Protein AF-A0A9E1UV11-F1 (afdb_monomer_lite)

Sequence (82 aa):
MVKEVELHVALAEGTGGSPDSPLAVIDIGATSMRMLVAQVAKDGQVHELEALQQSVTLGKDAFTSGTIAHGSVEDCIGGLRN

pLDDT: mean 79.77, std 19.34, range [34.44, 96.62]

Structure (mmCIF, N/CA/C/O backbone):
data_AF-A0A9E1UV11-F1
#
_entry.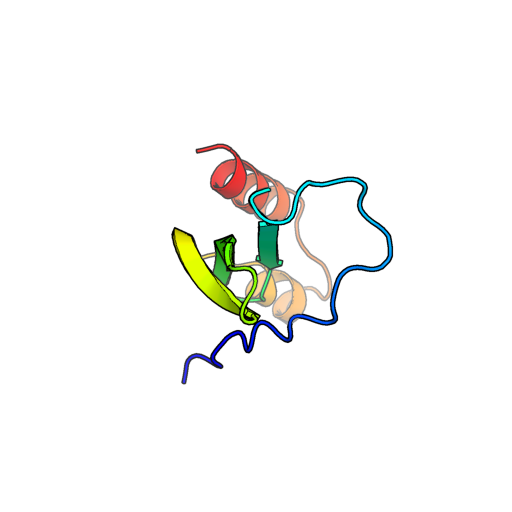id   AF-A0A9E1UV11-F1
#
loop_
_atom_site.group_PDB
_atom_site.id
_atom_site.type_symbol
_atom_site.label_atom_id
_atom_site.label_alt_id
_atom_site.label_comp_id
_atom_site.label_asym_id
_atom_site.label_entity_id
_atom_site.label_seq_id
_atom_site.pdbx_PDB_ins_code
_atom_site.Cartn_x
_atom_site.Cartn_y
_atom_site.Cartn_z
_atom_site.occupancy
_atom_site.B_iso_or_equiv
_atom_site.auth_seq_id
_atom_site.auth_comp_id
_atom_site.auth_asym_id
_atom_site.auth_atom_id
_atom_site.pdbx_PDB_model_num
ATOM 1 N N . MET A 1 1 ? 8.941 -9.319 8.683 1.00 34.44 1 MET A N 1
ATOM 2 C CA . MET A 1 1 ? 9.210 -10.103 7.462 1.00 34.44 1 MET A CA 1
ATOM 3 C C . MET A 1 1 ? 8.449 -9.425 6.335 1.00 34.44 1 MET A C 1
ATOM 5 O O . MET A 1 1 ? 7.250 -9.632 6.207 1.00 34.44 1 MET A O 1
ATOM 9 N N . VAL A 1 2 ? 9.088 -8.467 5.660 1.00 37.75 2 VAL A N 1
ATOM 10 C CA . VAL A 1 2 ? 8.488 -7.791 4.502 1.00 37.75 2 VAL A CA 1
ATOM 11 C C . VAL A 1 2 ? 8.441 -8.817 3.378 1.00 37.75 2 VAL A C 1
ATOM 13 O O . VAL A 1 2 ? 9.483 -9.331 2.992 1.00 37.75 2 VAL A O 1
ATOM 16 N N . LYS A 1 3 ? 7.241 -9.204 2.935 1.00 37.75 3 LYS A N 1
ATOM 17 C CA . LYS A 1 3 ? 7.119 -9.948 1.682 1.00 37.75 3 LYS A CA 1
ATOM 18 C C . LYS A 1 3 ? 7.599 -9.006 0.588 1.00 37.75 3 LYS A C 1
ATOM 20 O O . LYS A 1 3 ? 7.093 -7.888 0.492 1.00 37.75 3 LYS A O 1
ATOM 25 N N . GLU A 1 4 ? 8.616 -9.432 -0.145 1.00 42.44 4 GLU A N 1
ATOM 26 C CA . GLU A 1 4 ? 9.012 -8.782 -1.384 1.00 42.44 4 GLU A CA 1
ATOM 27 C C . GLU A 1 4 ? 7.774 -8.717 -2.279 1.00 42.44 4 GLU A C 1
ATOM 29 O O . GLU A 1 4 ? 7.041 -9.700 -2.424 1.00 42.44 4 GLU A O 1
ATOM 34 N N . VAL A 1 5 ? 7.487 -7.531 -2.809 1.00 46.22 5 VAL A N 1
ATOM 35 C CA . VAL A 1 5 ? 6.532 -7.409 -3.903 1.00 46.22 5 VAL A CA 1
ATOM 36 C C . VAL A 1 5 ? 7.264 -7.981 -5.108 1.00 46.22 5 VAL A C 1
ATOM 38 O O . VAL A 1 5 ? 8.034 -7.280 -5.757 1.00 46.22 5 VAL A O 1
ATOM 41 N N . GLU A 1 6 ? 7.096 -9.277 -5.367 1.00 47.97 6 GLU A N 1
ATOM 42 C CA . GLU A 1 6 ? 7.522 -9.858 -6.636 1.00 47.97 6 GLU A CA 1
ATOM 43 C C . GLU A 1 6 ? 6.645 -9.243 -7.722 1.00 47.97 6 GLU A C 1
ATOM 45 O O . GLU A 1 6 ? 5.510 -9.678 -7.957 1.00 47.97 6 GLU A O 1
ATOM 50 N N . LEU A 1 7 ? 7.165 -8.188 -8.353 1.00 48.47 7 LEU A N 1
ATOM 51 C CA . LEU A 1 7 ? 6.582 -7.598 -9.544 1.00 48.47 7 LEU A CA 1
ATOM 52 C C . LEU A 1 7 ? 6.698 -8.631 -10.668 1.00 48.47 7 LEU A C 1
ATOM 54 O O . LEU A 1 7 ? 7.646 -8.640 -11.449 1.00 48.47 7 LEU A O 1
ATOM 58 N N . HIS A 1 8 ? 5.731 -9.541 -10.724 1.00 48.56 8 HIS A N 1
ATOM 59 C CA . HIS A 1 8 ? 5.560 -10.429 -11.856 1.00 48.56 8 HIS A CA 1
ATOM 60 C C . HIS A 1 8 ? 5.117 -9.565 -13.032 1.00 48.56 8 HIS A C 1
ATOM 62 O O . HIS A 1 8 ? 3.937 -9.244 -13.177 1.00 48.56 8 HIS A O 1
ATOM 68 N N . VAL A 1 9 ? 6.080 -9.161 -13.860 1.00 48.84 9 VAL A N 1
ATOM 69 C CA . VAL A 1 9 ? 5.811 -8.569 -15.169 1.00 48.84 9 VAL A CA 1
ATOM 70 C C . VAL A 1 9 ? 5.204 -9.672 -16.036 1.00 48.84 9 VAL A C 1
ATOM 72 O O . VAL A 1 9 ? 5.884 -10.361 -16.792 1.00 48.84 9 VAL A O 1
ATOM 75 N N . ALA A 1 10 ? 3.894 -9.870 -15.913 1.00 45.03 10 ALA A N 1
ATOM 76 C CA . ALA A 1 10 ? 3.118 -10.361 -17.032 1.00 45.03 10 ALA A CA 1
ATOM 77 C C . ALA A 1 10 ? 3.182 -9.235 -18.062 1.00 45.03 10 ALA A C 1
ATOM 79 O O . ALA A 1 10 ? 2.657 -8.151 -17.808 1.00 45.03 10 ALA A O 1
ATOM 80 N N . LEU A 1 11 ? 3.919 -9.458 -19.155 1.00 49.72 11 LEU A N 1
ATOM 81 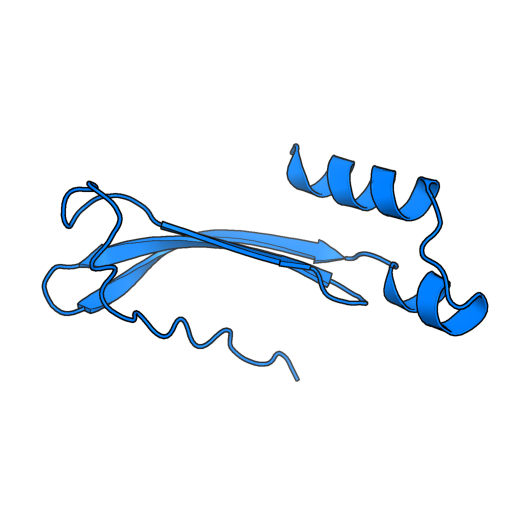C CA . LEU A 1 11 ? 3.983 -8.544 -20.293 1.00 49.72 11 LEU A CA 1
ATOM 82 C C . LEU A 1 11 ? 2.573 -8.013 -20.544 1.00 49.72 11 LEU A C 1
ATOM 84 O O . LEU A 1 11 ? 1.659 -8.789 -20.828 1.00 49.72 11 LEU A O 1
ATOM 88 N N . ALA A 1 12 ? 2.391 -6.711 -20.327 1.00 44.91 12 ALA A N 1
ATOM 89 C CA . ALA A 1 12 ? 1.115 -6.044 -20.475 1.00 44.91 12 ALA A CA 1
ATOM 90 C C . ALA A 1 12 ? 0.752 -6.021 -21.963 1.00 44.91 12 ALA A C 1
ATOM 92 O O . ALA A 1 12 ? 0.922 -5.016 -22.649 1.00 44.91 12 ALA A O 1
ATOM 93 N N . GLU A 1 13 ? 0.239 -7.132 -22.480 1.00 43.50 13 GLU A N 1
ATOM 94 C CA . GLU A 1 13 ? -0.561 -7.128 -23.695 1.00 43.50 13 GLU A CA 1
ATOM 95 C C . GLU A 1 13 ? -1.872 -6.409 -23.352 1.00 43.50 13 GLU A C 1
ATOM 97 O O . GLU A 1 13 ? -2.868 -7.027 -22.981 1.00 43.50 13 GLU A O 1
ATOM 102 N N . GLY A 1 14 ? -1.854 -5.072 -23.360 1.00 45.66 14 GLY A N 1
ATOM 103 C CA . GLY A 1 14 ? -3.063 -4.298 -23.078 1.00 45.66 14 GLY A CA 1
ATOM 104 C C . GLY A 1 14 ? -2.911 -2.824 -22.717 1.00 45.66 14 GLY A C 1
ATOM 105 O O . GLY A 1 14 ? -3.925 -2.131 -22.689 1.00 45.66 14 GLY A O 1
ATOM 106 N N . THR A 1 15 ? -1.711 -2.292 -22.481 1.00 46.38 15 THR A N 1
ATOM 107 C CA . THR A 1 15 ? -1.534 -0.841 -22.305 1.00 46.38 15 THR A CA 1
ATOM 108 C C . THR A 1 15 ? -0.738 -0.302 -23.486 1.00 46.38 15 THR A C 1
ATOM 110 O O . THR A 1 15 ? 0.347 -0.781 -23.786 1.00 46.38 15 THR A O 1
ATOM 113 N N . GLY A 1 16 ? -1.282 0.677 -24.212 1.00 45.75 16 GLY A N 1
ATOM 114 C CA . GLY A 1 16 ? -0.631 1.303 -25.374 1.00 45.75 16 GLY A CA 1
ATOM 115 C C . GLY A 1 16 ? 0.599 2.156 -25.028 1.00 45.75 16 GLY A C 1
ATOM 116 O O . GLY A 1 16 ? 0.816 3.185 -25.663 1.00 45.75 16 GLY A O 1
ATOM 117 N N . GLY A 1 17 ? 1.356 1.784 -23.994 1.00 55.16 17 GLY A N 1
ATOM 118 C CA . GLY A 1 17 ? 2.596 2.426 -23.584 1.00 55.16 17 GLY A CA 1
ATOM 119 C C . GLY A 1 17 ? 3.777 1.879 -24.378 1.00 55.16 17 GLY A C 1
ATOM 120 O O . GLY A 1 17 ? 3.859 0.685 -24.663 1.00 55.16 17 GLY A O 1
ATOM 121 N N . SER A 1 18 ? 4.706 2.757 -24.749 1.00 58.00 18 SER A N 1
ATOM 122 C CA . SER A 1 18 ? 6.000 2.339 -25.288 1.00 58.00 18 SER A CA 1
ATOM 123 C C . SER A 1 18 ? 6.736 1.449 -24.270 1.00 58.00 18 SER A C 1
ATOM 125 O O . SER A 1 18 ? 6.496 1.588 -23.072 1.00 58.00 18 SER A O 1
ATOM 127 N N . PRO A 1 19 ? 7.677 0.587 -24.699 1.00 59.75 19 PRO A N 1
ATOM 128 C CA . PRO A 1 19 ? 8.509 -0.231 -23.802 1.00 59.75 19 PRO A CA 1
ATOM 129 C C . PRO A 1 19 ? 9.343 0.573 -22.787 1.00 59.75 19 PRO A C 1
ATOM 131 O O . PRO A 1 19 ? 9.989 -0.017 -21.940 1.00 59.75 19 PRO A O 1
ATOM 134 N N . ASP A 1 20 ? 9.307 1.904 -22.854 1.00 69.12 20 ASP A N 1
ATOM 135 C CA . ASP A 1 20 ? 9.946 2.815 -21.910 1.00 69.12 20 ASP A CA 1
ATOM 136 C C . ASP A 1 20 ? 8.902 3.588 -21.072 1.00 69.12 20 ASP A C 1
ATOM 138 O O . ASP A 1 20 ? 9.226 4.583 -20.427 1.00 69.12 20 ASP A O 1
ATOM 142 N N . SER A 1 21 ? 7.628 3.196 -21.085 1.00 79.44 21 SER A N 1
ATOM 143 C CA . SER A 1 21 ? 6.602 3.862 -20.277 1.00 79.44 21 SER A CA 1
ATOM 144 C C . SER A 1 21 ? 6.715 3.423 -18.812 1.00 79.44 21 SER A C 1
ATOM 146 O O . SER A 1 21 ? 6.763 2.219 -18.549 1.00 79.44 21 SER A O 1
ATOM 148 N N . PRO A 1 22 ? 6.752 4.361 -17.849 1.00 86.75 22 PRO A N 1
ATOM 149 C CA . PRO A 1 22 ? 6.770 4.011 -16.436 1.00 86.75 22 PRO A CA 1
ATOM 150 C C . PRO A 1 22 ? 5.475 3.291 -16.040 1.00 86.75 22 PRO A C 1
ATOM 152 O O . PRO A 1 22 ? 4.381 3.624 -16.501 1.00 86.75 22 PRO A O 1
ATOM 155 N N . LEU A 1 23 ? 5.614 2.309 -15.158 1.00 88.69 23 LEU A N 1
ATOM 156 C CA . LEU A 1 23 ? 4.544 1.560 -14.516 1.00 88.69 23 LEU A CA 1
ATOM 157 C C . LEU A 1 23 ? 4.528 1.910 -13.031 1.00 88.69 23 LEU A C 1
ATOM 159 O O . LEU A 1 23 ? 5.578 2.119 -12.430 1.00 88.69 23 LEU A O 1
ATOM 163 N N . ALA A 1 24 ? 3.341 1.937 -12.433 1.00 89.56 24 ALA A N 1
ATOM 164 C CA . ALA A 1 24 ? 3.185 2.152 -11.002 1.00 89.56 24 ALA A CA 1
ATOM 165 C C . ALA A 1 24 ? 2.338 1.038 -10.383 1.00 89.56 24 ALA A C 1
ATOM 167 O O . ALA A 1 24 ? 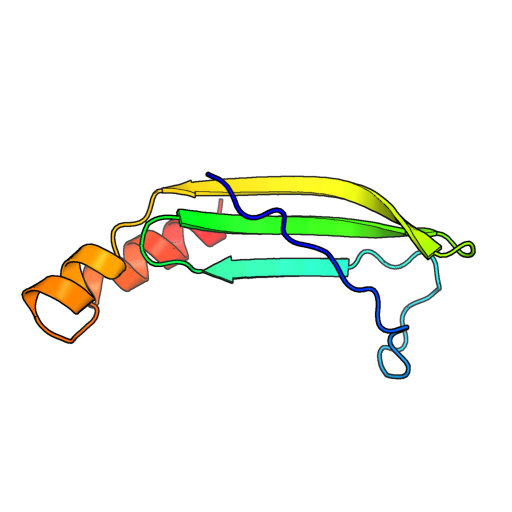1.317 0.639 -10.946 1.00 89.56 24 ALA A O 1
ATOM 168 N N . VAL A 1 25 ? 2.745 0.564 -9.208 1.00 90.38 25 VAL A N 1
ATOM 169 C CA . VAL A 1 25 ? 1.984 -0.364 -8.368 1.00 90.38 25 VAL A CA 1
ATOM 170 C C . VAL A 1 25 ? 1.741 0.292 -7.022 1.00 90.38 25 VAL A C 1
ATOM 172 O O . VAL A 1 25 ? 2.664 0.837 -6.425 1.00 90.38 25 VAL A O 1
ATOM 175 N N . ILE A 1 26 ? 0.501 0.217 -6.544 1.00 90.88 26 ILE A N 1
ATOM 176 C CA . ILE A 1 26 ? 0.107 0.650 -5.204 1.00 90.88 26 ILE A CA 1
ATOM 177 C C . ILE A 1 26 ? -0.467 -0.562 -4.475 1.00 90.88 26 ILE A C 1
ATOM 179 O O . ILE A 1 26 ? -1.373 -1.218 -4.987 1.00 90.88 26 ILE A O 1
ATOM 183 N N . ASP A 1 27 ? 0.041 -0.834 -3.278 1.00 91.06 27 ASP A N 1
ATOM 184 C CA . ASP A 1 27 ? -0.481 -1.844 -2.359 1.00 91.06 27 ASP A CA 1
ATOM 185 C C . ASP A 1 27 ? -0.951 -1.174 -1.065 1.00 91.06 27 ASP A C 1
ATOM 187 O O . ASP A 1 27 ? -0.230 -0.369 -0.472 1.00 91.06 27 ASP A O 1
ATOM 191 N N . ILE A 1 28 ? -2.159 -1.513 -0.614 1.00 91.88 28 ILE A N 1
ATOM 192 C CA . ILE A 1 28 ? -2.756 -0.981 0.612 1.00 91.88 28 ILE A CA 1
ATOM 193 C C . ILE A 1 28 ? -3.006 -2.141 1.572 1.00 91.88 28 ILE A C 1
ATOM 195 O O . ILE A 1 28 ? -3.996 -2.868 1.476 1.00 91.88 28 ILE A O 1
ATOM 199 N N . GLY A 1 29 ? -2.095 -2.300 2.526 1.00 92.06 29 GLY A N 1
ATOM 200 C CA . GLY A 1 29 ? -2.170 -3.317 3.560 1.00 92.06 29 GLY A CA 1
ATOM 201 C C . GLY A 1 29 ? -2.820 -2.827 4.854 1.00 92.06 29 GLY A C 1
ATOM 202 O O . GLY A 1 29 ? -3.111 -1.652 5.064 1.00 92.06 29 GLY A O 1
ATOM 203 N N . ALA A 1 30 ? -2.975 -3.762 5.790 1.00 94.44 30 ALA A N 1
ATOM 204 C CA . ALA A 1 30 ? -3.536 -3.507 7.116 1.00 94.44 30 ALA A CA 1
ATOM 205 C C . ALA A 1 30 ? -2.720 -2.491 7.945 1.00 94.44 30 ALA A C 1
ATOM 207 O O . ALA A 1 30 ? -3.285 -1.737 8.736 1.00 94.44 30 ALA A O 1
ATOM 208 N N . THR A 1 31 ? -1.395 -2.492 7.793 1.00 94.06 31 THR A N 1
ATOM 209 C CA . THR A 1 31 ? -0.466 -1.691 8.613 1.00 94.06 31 THR A CA 1
ATOM 210 C C . THR A 1 31 ? 0.411 -0.748 7.799 1.00 94.06 31 THR A C 1
ATOM 212 O O . THR A 1 31 ? 1.049 0.146 8.350 1.00 94.06 31 THR A O 1
ATOM 215 N N . SER A 1 32 ? 0.479 -0.953 6.487 1.00 93.31 32 SER A N 1
ATOM 216 C CA . SER A 1 32 ? 1.294 -0.139 5.598 1.00 93.31 32 SER A CA 1
ATOM 217 C C . SER A 1 32 ? 0.652 -0.047 4.233 1.00 93.31 32 SER A C 1
ATOM 219 O O . SER A 1 32 ? 0.168 -1.054 3.722 1.00 93.31 32 SER A O 1
ATOM 221 N N . MET A 1 33 ? 0.761 1.123 3.632 1.00 92.50 33 MET A N 1
ATOM 222 C CA . MET A 1 33 ? 0.553 1.347 2.210 1.00 92.50 33 MET A CA 1
ATOM 223 C C . MET A 1 33 ? 1.903 1.573 1.531 1.00 92.50 33 MET A C 1
ATOM 225 O O . MET A 1 33 ? 2.838 2.091 2.155 1.00 92.50 33 MET A O 1
ATOM 229 N N . ARG A 1 34 ? 2.021 1.143 0.277 1.00 91.00 34 ARG A N 1
ATOM 230 C CA . ARG A 1 34 ? 3.268 1.171 -0.489 1.00 91.00 34 ARG A CA 1
ATOM 231 C C . ARG A 1 34 ? 2.991 1.540 -1.934 1.00 91.00 34 ARG A C 1
ATOM 233 O O . ARG A 1 34 ? 1.982 1.113 -2.488 1.00 91.00 34 ARG A O 1
ATOM 240 N N . MET A 1 35 ? 3.903 2.286 -2.536 1.00 91.75 35 MET A N 1
ATOM 241 C CA . MET A 1 35 ? 3.928 2.540 -3.970 1.00 91.75 35 MET A CA 1
ATOM 242 C C . MET A 1 35 ? 5.314 2.218 -4.512 1.00 91.75 35 MET A C 1
ATOM 244 O O . MET A 1 35 ? 6.313 2.491 -3.851 1.00 91.75 35 MET A O 1
ATOM 248 N N . LEU A 1 36 ? 5.350 1.669 -5.720 1.00 91.62 36 LEU A N 1
ATOM 249 C CA . LEU A 1 36 ? 6.549 1.519 -6.527 1.00 91.62 36 LEU A CA 1
ATOM 250 C C . LEU A 1 36 ? 6.251 2.060 -7.923 1.00 91.62 36 LEU A C 1
ATOM 252 O O . LEU A 1 36 ? 5.331 1.571 -8.579 1.00 91.62 36 LEU A O 1
ATOM 256 N N . VAL A 1 37 ? 7.026 3.038 -8.376 1.00 91.38 37 VAL A N 1
ATOM 257 C CA . VAL A 1 37 ? 7.091 3.453 -9.777 1.00 91.38 37 VAL A CA 1
ATOM 258 C C . VAL A 1 37 ? 8.352 2.842 -10.366 1.00 91.38 37 VAL A C 1
ATOM 260 O O . VAL A 1 37 ? 9.440 2.993 -9.815 1.00 91.38 37 VAL A O 1
ATOM 263 N N . ALA A 1 38 ? 8.220 2.134 -11.479 1.00 91.06 38 ALA A N 1
ATOM 264 C CA . ALA A 1 38 ? 9.317 1.434 -12.122 1.00 91.06 38 ALA A CA 1
ATOM 265 C C . ALA A 1 38 ? 9.223 1.528 -13.643 1.00 91.06 38 ALA A C 1
ATOM 267 O O . ALA A 1 38 ? 8.161 1.756 -14.216 1.00 91.06 38 ALA A O 1
ATOM 268 N N . GLN A 1 39 ? 10.344 1.306 -14.308 1.00 87.38 39 GLN A N 1
ATOM 269 C CA . GLN A 1 39 ? 10.422 1.125 -15.747 1.00 87.38 39 GLN A CA 1
ATOM 270 C C . GLN A 1 39 ? 10.842 -0.311 -16.041 1.00 87.38 39 GLN A C 1
ATOM 272 O O . GLN A 1 39 ? 11.725 -0.846 -15.377 1.00 87.38 39 GLN A O 1
ATOM 277 N N . VAL A 1 40 ? 10.213 -0.940 -17.030 1.00 84.00 40 VAL A N 1
ATOM 278 C CA . VAL A 1 40 ? 10.579 -2.292 -17.464 1.00 84.00 40 VAL A CA 1
ATOM 279 C C . VAL A 1 40 ? 11.369 -2.167 -18.753 1.00 84.00 40 VAL A C 1
ATOM 281 O O . VAL A 1 40 ? 10.818 -1.774 -19.774 1.00 84.00 40 VAL A O 1
ATOM 284 N N . ALA A 1 41 ? 12.659 -2.480 -18.710 1.00 81.56 41 ALA A N 1
ATOM 285 C CA . ALA A 1 41 ? 13.504 -2.493 -19.891 1.00 81.56 41 ALA A CA 1
ATOM 286 C C . ALA A 1 41 ? 13.057 -3.580 -20.884 1.00 81.56 41 ALA A C 1
ATOM 288 O O . ALA A 1 41 ? 12.365 -4.540 -20.544 1.00 81.56 41 ALA A O 1
ATOM 289 N N . LYS A 1 42 ? 13.491 -3.455 -22.144 1.00 79.00 42 LYS A N 1
ATOM 290 C CA . LYS A 1 42 ? 13.132 -4.396 -23.226 1.00 79.00 42 LYS A CA 1
ATOM 291 C C . LYS A 1 42 ? 13.566 -5.843 -22.973 1.00 79.00 42 LYS A C 1
ATOM 293 O O . LYS A 1 42 ? 13.018 -6.750 -23.588 1.00 79.00 42 LYS A O 1
ATOM 298 N N . ASP A 1 43 ? 14.556 -6.052 -22.114 1.00 80.50 43 ASP A N 1
ATOM 299 C CA . ASP A 1 43 ? 15.037 -7.367 -21.681 1.00 80.50 43 ASP A CA 1
ATOM 300 C C . ASP A 1 43 ? 14.262 -7.928 -20.473 1.00 80.50 43 ASP A C 1
ATOM 302 O O . ASP A 1 43 ? 14.573 -9.015 -19.990 1.00 80.50 43 ASP A O 1
ATOM 306 N N . GLY A 1 44 ? 13.241 -7.204 -20.004 1.00 76.62 44 GLY A N 1
ATOM 307 C CA . GLY A 1 44 ? 12.407 -7.564 -18.864 1.00 76.62 44 GLY A CA 1
ATOM 308 C C . GLY A 1 44 ? 12.961 -7.115 -17.513 1.00 76.62 44 GLY A C 1
ATOM 309 O O . GLY A 1 44 ? 12.328 -7.398 -16.496 1.00 76.62 44 GLY A O 1
ATOM 310 N N . GLN A 1 45 ? 14.105 -6.421 -17.462 1.00 80.94 45 GLN A N 1
ATOM 311 C CA . GLN A 1 45 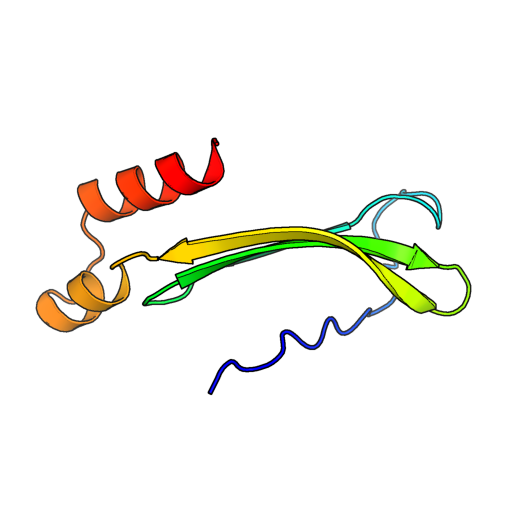? 14.625 -5.901 -16.199 1.00 80.94 45 GLN A CA 1
ATOM 312 C C . GLN A 1 45 ? 13.740 -4.778 -15.658 1.00 80.94 45 GLN A C 1
ATOM 314 O O . GLN A 1 45 ? 13.386 -3.840 -16.369 1.00 80.94 45 GLN A O 1
ATOM 319 N N . VAL A 1 46 ? 13.401 -4.870 -14.374 1.00 83.50 46 VAL A N 1
ATOM 320 C CA . VAL A 1 46 ? 12.644 -3.840 -13.663 1.00 83.50 46 VAL A CA 1
ATOM 321 C C . VAL A 1 46 ? 13.631 -2.871 -13.023 1.00 83.50 46 VAL A C 1
ATOM 323 O O . VAL A 1 46 ? 14.451 -3.260 -12.193 1.00 83.50 46 VAL A O 1
ATOM 326 N N . HIS A 1 47 ? 13.531 -1.601 -13.387 1.00 87.00 47 HIS A N 1
ATOM 327 C CA . HIS A 1 47 ? 14.280 -0.508 -12.787 1.00 87.00 47 HIS A CA 1
ATOM 328 C C . HIS A 1 47 ? 13.335 0.336 -11.941 1.00 87.00 47 HIS A C 1
ATOM 330 O O . HIS A 1 47 ? 12.454 1.008 -12.472 1.00 87.00 47 HIS A O 1
ATOM 336 N N . GLU A 1 48 ? 13.508 0.293 -10.622 1.00 90.75 48 GLU A N 1
ATOM 337 C CA . GLU A 1 48 ? 12.798 1.184 -9.707 1.00 90.75 48 GLU A CA 1
ATOM 338 C C . GLU A 1 48 ? 13.176 2.642 -9.996 1.00 90.75 48 GLU A C 1
ATOM 340 O O . GLU A 1 48 ? 14.355 2.991 -10.066 1.00 90.75 48 GLU A O 1
ATOM 345 N N . LEU A 1 49 ? 12.158 3.478 -10.192 1.00 92.69 49 LEU A N 1
ATOM 346 C CA . LEU A 1 49 ? 12.292 4.922 -10.359 1.00 92.69 49 LEU A CA 1
ATOM 347 C C . LEU A 1 49 ? 12.048 5.637 -9.030 1.00 92.69 49 LEU A C 1
ATOM 349 O O . LEU A 1 49 ? 12.774 6.568 -8.691 1.00 92.69 49 LEU A O 1
ATOM 353 N N . GLU A 1 50 ? 11.032 5.198 -8.285 1.00 91.38 50 GLU A N 1
ATOM 354 C CA . GLU A 1 50 ? 10.633 5.794 -7.013 1.00 91.38 50 GLU A CA 1
ATOM 355 C C . GLU A 1 50 ? 9.828 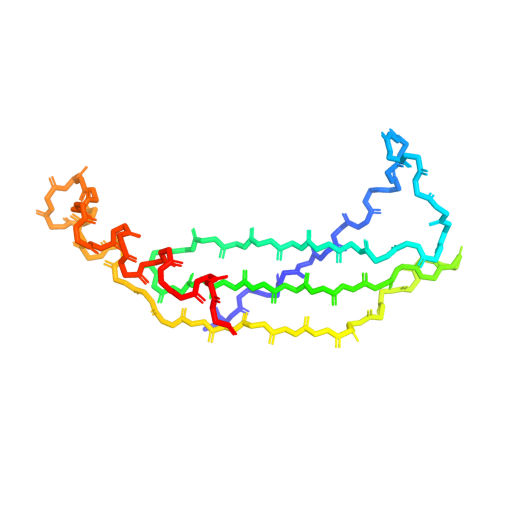4.798 -6.172 1.00 91.38 50 GLU A C 1
ATOM 357 O O . GLU A 1 50 ? 9.052 4.005 -6.711 1.00 91.38 50 GLU A O 1
ATOM 362 N N . ALA A 1 51 ? 9.960 4.878 -4.848 1.00 90.38 51 ALA A N 1
ATOM 363 C CA . ALA A 1 51 ? 9.138 4.120 -3.918 1.00 90.38 51 ALA A CA 1
ATOM 364 C C . ALA A 1 51 ? 8.640 4.985 -2.756 1.00 90.38 51 ALA A C 1
ATOM 366 O O . ALA A 1 51 ? 9.363 5.818 -2.210 1.00 90.38 51 ALA A O 1
ATOM 367 N N . LEU A 1 52 ? 7.406 4.715 -2.332 1.00 90.44 52 LEU A N 1
ATOM 368 C CA . LEU A 1 52 ? 6.777 5.286 -1.145 1.00 90.44 52 LEU A CA 1
ATOM 369 C C . LEU A 1 52 ? 6.399 4.151 -0.197 1.00 90.44 52 LEU A C 1
ATOM 371 O O . LEU A 1 52 ? 5.834 3.139 -0.613 1.00 90.44 52 LEU A O 1
ATOM 375 N N . GLN A 1 53 ? 6.627 4.342 1.098 1.00 91.69 53 GLN A N 1
ATOM 376 C CA . GLN A 1 53 ? 6.061 3.482 2.130 1.00 91.69 53 GLN A CA 1
ATOM 377 C C . GLN A 1 53 ? 5.579 4.333 3.299 1.00 91.69 53 GLN A C 1
ATOM 379 O O . GLN A 1 53 ? 6.360 5.055 3.916 1.00 91.69 53 GLN A O 1
ATOM 384 N N . GLN A 1 54 ? 4.304 4.184 3.647 1.00 90.75 54 GLN A N 1
ATOM 385 C CA . GLN A 1 54 ? 3.687 4.904 4.753 1.00 90.75 54 GLN A CA 1
ATOM 386 C C . GLN A 1 54 ? 2.937 3.947 5.679 1.00 90.75 54 GLN A C 1
ATOM 388 O O . GLN A 1 54 ? 2.274 3.001 5.246 1.00 90.75 54 GLN A O 1
ATOM 393 N N . SER A 1 55 ? 3.053 4.197 6.982 1.00 92.56 55 SER A N 1
ATOM 394 C CA . SER A 1 55 ? 2.288 3.484 8.003 1.00 92.56 55 SER A CA 1
ATOM 395 C C . SER A 1 55 ? 0.820 3.905 7.967 1.00 92.56 55 SER A C 1
ATOM 397 O O . SER A 1 55 ? 0.514 5.094 7.914 1.00 92.56 55 SER A O 1
ATOM 399 N N . VAL A 1 56 ? -0.080 2.930 8.065 1.00 92.12 56 VAL A N 1
ATOM 400 C CA . VAL A 1 56 ? -1.531 3.141 8.194 1.00 92.12 56 VAL A CA 1
ATOM 401 C C . VAL A 1 56 ? -2.087 2.230 9.283 1.00 92.12 56 VAL A C 1
ATOM 403 O O . VAL A 1 56 ? -1.436 1.272 9.700 1.00 92.12 56 VAL A O 1
ATOM 406 N N . THR A 1 57 ? -3.301 2.501 9.754 1.00 91.44 57 THR A N 1
ATOM 407 C CA . THR A 1 57 ? -3.940 1.709 10.819 1.00 91.44 57 THR A CA 1
ATOM 408 C C . THR A 1 57 ? -5.229 1.022 10.377 1.00 91.44 57 THR A C 1
ATOM 410 O O . THR A 1 57 ? -6.026 0.637 11.226 1.00 91.44 57 THR A O 1
ATOM 413 N N . LEU A 1 58 ? -5.434 0.809 9.072 1.00 94.69 58 LEU A N 1
ATOM 414 C CA . LEU A 1 58 ? -6.665 0.214 8.524 1.00 94.69 58 LEU A CA 1
ATOM 415 C C . LEU A 1 58 ? -7.007 -1.144 9.162 1.00 94.69 58 LEU A C 1
ATOM 417 O O . LEU A 1 58 ? -8.163 -1.440 9.462 1.00 94.69 58 LEU A O 1
ATOM 421 N N . GLY A 1 59 ? -5.986 -1.958 9.432 1.00 95.19 59 GLY A N 1
ATOM 422 C CA . GLY A 1 59 ? -6.124 -3.253 10.088 1.00 95.19 59 GLY A CA 1
ATOM 423 C C . GLY A 1 59 ? -6.637 -3.167 11.520 1.00 95.19 59 GLY A C 1
ATOM 424 O O . GLY A 1 59 ? -7.339 -4.072 11.959 1.00 95.19 59 GLY A O 1
ATOM 425 N N . LYS A 1 60 ? -6.326 -2.084 12.246 1.00 95.50 60 LYS A N 1
ATOM 426 C CA . LYS A 1 60 ? -6.837 -1.864 13.605 1.00 95.50 60 LYS A CA 1
ATOM 427 C C . LYS A 1 60 ? -8.356 -1.727 13.580 1.00 95.50 60 LYS A C 1
ATOM 429 O O . LYS A 1 60 ? -9.026 -2.353 14.399 1.00 95.50 60 LYS A O 1
ATOM 434 N N . ASP A 1 61 ? -8.887 -0.958 12.636 1.00 95.62 61 ASP A N 1
ATOM 435 C CA . ASP A 1 61 ? -10.326 -0.731 12.511 1.00 95.62 61 ASP A CA 1
ATOM 436 C C . ASP A 1 61 ? -11.050 -2.012 12.116 1.00 95.62 61 ASP A C 1
ATOM 438 O O . ASP A 1 61 ? -12.001 -2.416 12.789 1.00 95.62 61 ASP A O 1
ATOM 442 N N . ALA A 1 62 ? -10.543 -2.694 11.085 1.00 95.25 62 ALA A N 1
ATOM 443 C CA . ALA A 1 62 ? -11.100 -3.957 10.622 1.00 95.25 62 ALA A CA 1
ATOM 444 C C . ALA A 1 62 ? -11.077 -5.022 11.729 1.00 95.25 62 ALA A C 1
ATOM 446 O O . ALA A 1 62 ? -12.065 -5.721 11.931 1.00 95.25 62 ALA A O 1
ATOM 447 N N . PHE A 1 63 ? -9.988 -5.114 12.496 1.00 96.62 63 PHE A N 1
ATOM 448 C CA . PHE A 1 63 ? -9.881 -6.060 13.606 1.00 96.62 63 PHE A CA 1
ATOM 449 C C . PHE A 1 63 ? -10.817 -5.717 14.771 1.00 96.62 63 PHE A C 1
ATOM 451 O O . PHE A 1 63 ? -11.416 -6.606 15.367 1.00 96.62 63 PHE A O 1
ATOM 458 N N . THR A 1 64 ? -10.941 -4.433 15.110 1.00 96.62 64 THR A N 1
ATOM 459 C CA . THR A 1 64 ? -11.681 -3.995 16.304 1.00 96.62 64 THR A CA 1
ATOM 460 C C . THR A 1 64 ? -13.184 -3.900 16.051 1.00 96.62 64 THR A C 1
ATOM 462 O O . THR A 1 64 ? -13.980 -4.227 16.926 1.00 96.62 64 THR A O 1
ATOM 465 N N . SER A 1 65 ? -13.580 -3.430 14.868 1.00 95.25 65 SER A N 1
ATOM 466 C CA . SER A 1 65 ? -14.969 -3.084 14.536 1.00 95.25 65 SER A CA 1
ATOM 467 C C . SER A 1 65 ? -15.543 -3.859 13.349 1.00 95.25 65 SER A C 1
ATOM 469 O O . SER A 1 65 ? -16.728 -3.729 13.059 1.00 95.25 65 SER A O 1
ATOM 471 N N . GLY A 1 66 ? -14.725 -4.634 12.628 1.00 96.25 66 GLY A N 1
ATOM 472 C CA . GLY A 1 66 ? -15.140 -5.293 11.384 1.00 96.25 66 GLY A CA 1
ATOM 473 C C . GLY A 1 66 ? -15.329 -4.336 10.202 1.00 96.25 66 GLY A C 1
ATOM 474 O O . GLY A 1 66 ? -15.717 -4.772 9.122 1.00 96.25 66 GLY A O 1
ATOM 475 N N . THR A 1 67 ? -15.059 -3.043 10.384 1.00 96.38 67 THR A N 1
ATOM 476 C CA . THR A 1 67 ? -15.224 -1.993 9.370 1.00 96.38 67 THR A CA 1
ATOM 477 C C . THR A 1 67 ? -14.010 -1.073 9.368 1.00 96.38 67 THR A C 1
ATOM 479 O O . THR A 1 67 ? -13.296 -1.015 10.361 1.00 96.38 67 THR A O 1
ATOM 482 N N . ILE A 1 68 ? -13.757 -0.364 8.269 1.00 96.31 68 ILE A N 1
ATOM 483 C CA . ILE A 1 68 ? -12.730 0.686 8.220 1.00 96.31 68 ILE A CA 1
ATOM 484 C C . ILE A 1 68 ? -13.427 2.024 8.460 1.00 96.31 68 ILE A C 1
ATOM 486 O O . ILE A 1 68 ? -14.388 2.349 7.759 1.00 96.31 68 ILE A O 1
ATOM 490 N N . ALA A 1 69 ? -12.970 2.796 9.447 1.00 95.56 69 ALA A N 1
ATOM 491 C CA . ALA A 1 69 ? -13.576 4.085 9.746 1.00 95.56 69 ALA A CA 1
ATOM 492 C C . ALA A 1 69 ? -13.241 5.116 8.660 1.00 95.56 69 ALA A C 1
ATOM 494 O O . ALA A 1 69 ? -12.143 5.133 8.109 1.00 95.56 69 ALA A O 1
ATOM 495 N N . HIS A 1 70 ? -14.171 6.039 8.412 1.00 95.88 70 HIS A N 1
ATOM 496 C CA . HIS A 1 70 ? -13.987 7.118 7.438 1.00 95.88 70 HIS A CA 1
ATOM 497 C C . HIS A 1 70 ? -12.715 7.941 7.700 1.00 95.88 70 HIS A C 1
ATOM 499 O O . HIS A 1 70 ? -11.998 8.267 6.764 1.00 95.88 70 HIS A O 1
ATOM 505 N N . GLY A 1 71 ? -12.402 8.242 8.967 1.00 95.44 71 GLY A N 1
ATOM 506 C CA . GLY A 1 71 ? -11.174 8.963 9.327 1.00 95.44 71 GLY A CA 1
ATOM 507 C C . GLY A 1 71 ? -9.907 8.229 8.879 1.00 95.44 71 GLY A C 1
ATOM 508 O O . GLY A 1 71 ? -9.045 8.825 8.250 1.00 95.44 71 GLY A O 1
ATOM 509 N N . SER A 1 72 ? -9.846 6.914 9.095 1.00 94.00 72 SER A N 1
ATOM 510 C CA . SER A 1 72 ? -8.715 6.089 8.659 1.00 94.00 72 SER A CA 1
ATOM 511 C C . SER A 1 72 ? -8.590 6.005 7.135 1.00 94.00 72 SER A C 1
ATOM 513 O O . SER A 1 72 ? -7.482 5.880 6.616 1.00 94.00 72 SER A O 1
ATOM 515 N N . VAL A 1 73 ? -9.710 6.087 6.405 1.00 93.19 73 VAL A N 1
ATOM 516 C CA . VAL A 1 73 ? -9.698 6.205 4.937 1.00 93.19 73 VAL A CA 1
ATOM 517 C C . VAL A 1 73 ? -9.121 7.556 4.511 1.00 93.19 73 VAL A C 1
ATOM 519 O O . VAL A 1 73 ? -8.243 7.585 3.653 1.00 93.19 73 VAL A O 1
ATOM 522 N N . GLU A 1 74 ? -9.558 8.658 5.123 1.00 94.31 74 GLU A N 1
ATOM 523 C CA . GLU A 1 74 ? -9.043 10.004 4.827 1.00 94.31 74 GLU A CA 1
ATOM 524 C C . GLU A 1 74 ? -7.544 10.127 5.122 1.00 94.31 74 GLU A C 1
ATOM 526 O O . GLU A 1 74 ? -6.801 10.646 4.291 1.00 94.31 74 GLU A O 1
ATOM 531 N N . ASP A 1 75 ? -7.071 9.576 6.242 1.00 91.25 75 ASP A N 1
ATOM 532 C CA . ASP A 1 75 ? -5.642 9.548 6.576 1.00 91.25 75 ASP A CA 1
ATOM 533 C C . ASP A 1 75 ? -4.835 8.770 5.522 1.00 91.25 75 ASP A C 1
ATOM 535 O O . ASP A 1 75 ? -3.753 9.197 5.106 1.00 91.25 75 ASP A O 1
ATOM 539 N N . CYS A 1 76 ? -5.378 7.646 5.038 1.00 91.06 76 CYS A N 1
ATOM 540 C CA . CYS A 1 76 ? -4.765 6.857 3.971 1.00 91.06 76 CYS A CA 1
ATOM 541 C C . CYS A 1 76 ? -4.713 7.631 2.642 1.00 91.06 76 CYS A C 1
ATOM 543 O O . CYS A 1 76 ? -3.696 7.601 1.951 1.00 91.06 76 CYS A O 1
ATOM 545 N N . ILE A 1 77 ? -5.783 8.349 2.284 1.00 91.25 77 ILE A N 1
ATOM 546 C CA . ILE A 1 77 ? -5.834 9.191 1.077 1.00 91.25 77 ILE A CA 1
ATOM 547 C C . ILE A 1 77 ? -4.861 10.366 1.199 1.00 91.25 77 ILE A C 1
ATOM 549 O O . ILE A 1 77 ? -4.180 10.696 0.230 1.00 91.25 77 ILE A O 1
ATOM 553 N N . GLY A 1 78 ? -4.771 10.986 2.376 1.00 90.25 78 GLY A N 1
ATOM 554 C CA . GLY A 1 78 ? -3.815 12.053 2.658 1.00 90.25 78 GLY A CA 1
ATOM 555 C C . GLY A 1 78 ? -2.373 11.606 2.418 1.00 90.25 78 GLY A C 1
ATOM 556 O O . GLY A 1 78 ? -1.602 12.349 1.820 1.00 90.25 78 GLY A O 1
ATOM 557 N N . GLY A 1 79 ? -2.038 10.367 2.793 1.00 86.19 79 GLY A N 1
ATOM 558 C CA . GLY A 1 79 ? -0.735 9.760 2.506 1.00 86.19 79 GLY A CA 1
ATOM 559 C C . GLY A 1 79 ? -0.427 9.550 1.021 1.00 86.19 79 GLY A C 1
ATOM 560 O O . GLY A 1 79 ? 0.732 9.608 0.638 1.00 86.19 79 GLY A O 1
ATOM 561 N N . LEU A 1 80 ? -1.440 9.339 0.171 1.00 84.00 80 LEU A N 1
ATOM 562 C CA . LEU A 1 80 ? -1.259 9.169 -1.283 1.00 84.00 80 LEU A CA 1
ATOM 563 C C . LEU A 1 80 ? -1.077 10.487 -2.048 1.00 84.00 80 LEU A C 1
ATOM 565 O O . LEU A 1 80 ? -0.748 10.459 -3.231 1.00 84.00 80 LEU A O 1
ATOM 569 N N . ARG A 1 81 ? -1.389 11.630 -1.432 1.00 82.62 81 ARG A N 1
ATOM 570 C CA . ARG A 1 81 ? -1.403 12.940 -2.103 1.00 82.62 81 ARG A CA 1
ATOM 571 C C . ARG A 1 81 ? -0.108 13.739 -1.946 1.00 82.62 81 ARG A C 1
ATOM 573 O O . ARG A 1 81 ? -0.001 14.782 -2.589 1.00 82.62 81 ARG A O 1
ATOM 580 N N . ASN A 1 82 ? 0.804 13.292 -1.086 1.00 60.25 82 ASN A N 1
ATOM 581 C CA . ASN A 1 82 ? 2.083 13.947 -0.796 1.00 60.25 82 ASN A CA 1
ATOM 582 C C . ASN A 1 82 ? 3.222 13.278 -1.556 1.00 60.25 82 ASN A C 1
ATOM 584 O O . ASN A 1 82 ? 4.165 14.020 -1.900 1.00 60.25 82 ASN A O 1
#

Foldseek 3Di:
DDDPPP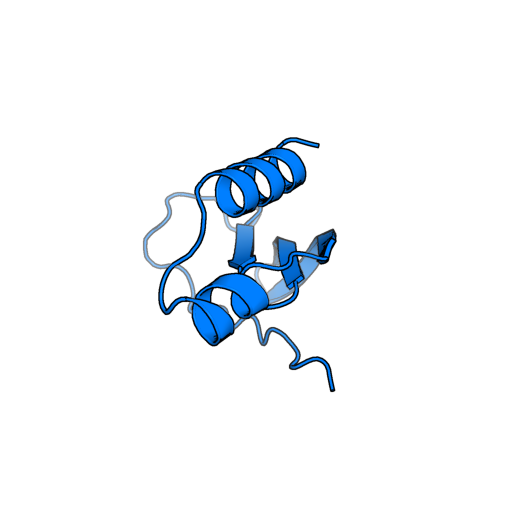PPCPPPPDDPDDLQDWDKDWDDDQFKIKMWIWHQHPVRDTGTPDMDIDTAHQNVCCVPPVDGDPVSVVVVVVSVVD

Secondary structure (DSSP, 8-state):
------------TT----TT--EEEEEE-SSEEEEEEEEE-TTS-EEEEEEEEEE--HHHHHHHHSS--HHHHHHHHHHH--

Radius of gyration: 15.69 Å; chains: 1; bounding box: 30×24×42 Å